Protein AF-A0A1Q3FRI8-F1 (afdb_monomer)

Organism: Culex tarsalis (NCBI:txid7177)

Secondary structure (DSSP, 8-state):
-HHHHHHHHHHHHHHH-STTHHHHHHHHHHHHHHHTTS----SPPPTTS--TTS--EEE-TT-TTEEEEEETTEEEEEEPSTT-EEETTTTEEE-HHHHT--SS-TT--

Structure (mmCIF, N/CA/C/O backbone):
data_AF-A0A1Q3FRI8-F1
#
_entry.id   AF-A0A1Q3FRI8-F1
#
loop_
_atom_site.group_PDB
_atom_site.id
_atom_site.type_symbol
_atom_site.label_atom_id
_atom_site.label_alt_id
_atom_site.label_comp_id
_atom_site.label_asym_id
_atom_site.label_entity_id
_atom_site.label_seq_id
_atom_site.pdbx_PDB_ins_code
_atom_site.Cartn_x
_atom_site.Cartn_y
_atom_site.Cartn_z
_atom_site.occupancy
_atom_site.B_iso_or_equiv
_atom_site.auth_seq_id
_atom_site.auth_comp_id
_atom_site.auth_asym_id
_atom_site.auth_atom_id
_atom_site.pdbx_PDB_model_num
ATOM 1 N N . MET A 1 1 ? -15.202 -18.188 48.753 1.00 48.50 1 MET A N 1
ATOM 2 C CA . MET A 1 1 ? -14.989 -17.870 47.316 1.00 48.50 1 MET A CA 1
ATOM 3 C C . MET A 1 1 ? -14.341 -16.502 47.068 1.00 48.50 1 MET A C 1
ATOM 5 O O . MET A 1 1 ? -13.415 -16.438 46.276 1.00 48.50 1 MET A O 1
ATOM 9 N N . LYS A 1 2 ? -14.727 -15.417 47.764 1.00 44.62 2 LYS A N 1
ATOM 10 C CA . LYS A 1 2 ? -14.121 -14.075 47.573 1.00 44.62 2 LYS A CA 1
ATOM 11 C C . LYS A 1 2 ? -12.659 -13.938 48.055 1.00 44.62 2 LYS A C 1
ATOM 13 O O . LYS A 1 2 ? -11.932 -13.092 47.551 1.00 44.62 2 LYS A O 1
ATOM 18 N N . GLY A 1 3 ? -12.224 -14.770 49.006 1.00 47.75 3 GLY A N 1
ATOM 19 C CA . GLY A 1 3 ? -10.849 -14.752 49.533 1.00 47.75 3 GLY A CA 1
ATOM 20 C C . GLY A 1 3 ? -9.815 -15.386 48.599 1.00 47.75 3 GLY A C 1
ATOM 21 O O . GLY A 1 3 ? -8.730 -14.847 48.440 1.00 47.75 3 GLY A O 1
ATOM 22 N N . ILE A 1 4 ? -10.181 -16.474 47.916 1.00 63.25 4 ILE A N 1
ATOM 23 C CA . ILE A 1 4 ? -9.297 -17.164 46.963 1.00 63.25 4 ILE A CA 1
ATOM 24 C C . ILE A 1 4 ? -9.060 -16.285 45.732 1.00 63.25 4 ILE A C 1
ATOM 26 O O . ILE A 1 4 ? -7.932 -16.181 45.276 1.00 63.25 4 ILE A O 1
ATOM 30 N N . LEU A 1 5 ? -10.083 -15.567 45.255 1.00 50.38 5 LEU A N 1
ATOM 31 C CA . LEU A 1 5 ? -9.943 -14.654 44.117 1.00 50.38 5 LEU A CA 1
ATOM 32 C C . LEU A 1 5 ? -9.023 -13.464 44.431 1.00 50.38 5 LEU A C 1
ATOM 34 O O . LEU A 1 5 ? -8.201 -13.097 43.601 1.00 50.38 5 LEU A O 1
ATOM 38 N N . LYS A 1 6 ? -9.098 -12.906 45.649 1.00 58.91 6 LYS A N 1
ATOM 39 C CA . LYS A 1 6 ? -8.145 -11.885 46.112 1.00 58.91 6 LYS A CA 1
ATOM 40 C C . LYS A 1 6 ? -6.735 -12.444 46.269 1.00 58.91 6 LYS A C 1
ATOM 42 O O . LYS A 1 6 ? -5.798 -11.738 45.937 1.00 58.91 6 LYS A O 1
ATOM 47 N N . LEU A 1 7 ? -6.583 -13.683 46.738 1.00 53.06 7 LEU A N 1
ATOM 48 C CA . LEU A 1 7 ? -5.280 -14.333 46.888 1.00 53.06 7 LEU A CA 1
ATOM 49 C C . LEU A 1 7 ? -4.644 -14.637 45.525 1.00 53.06 7 LEU A C 1
ATOM 51 O O . LEU A 1 7 ? -3.471 -14.361 45.343 1.00 53.06 7 LEU A O 1
ATOM 55 N N . VAL A 1 8 ? -5.423 -15.109 44.547 1.00 61.84 8 VAL A N 1
ATOM 56 C CA . VAL A 1 8 ? -4.975 -15.289 43.156 1.00 61.84 8 VAL A CA 1
ATOM 57 C C . VAL A 1 8 ? -4.596 -13.942 42.545 1.00 61.84 8 VAL A C 1
ATOM 59 O O . VAL A 1 8 ? -3.540 -13.835 41.942 1.00 61.84 8 VAL A O 1
ATOM 62 N N . PHE A 1 9 ? -5.383 -12.888 42.772 1.00 64.50 9 PHE A N 1
ATOM 63 C CA . PHE A 1 9 ? -5.048 -11.536 42.317 1.00 64.50 9 PHE A CA 1
ATOM 64 C C . PHE A 1 9 ? -3.771 -10.999 42.986 1.00 64.50 9 PHE A C 1
ATOM 66 O O . PHE A 1 9 ? -2.922 -10.420 42.322 1.00 64.50 9 PHE A O 1
ATOM 73 N N . PHE A 1 10 ? -3.586 -11.244 44.285 1.00 62.81 10 PHE A N 1
ATOM 74 C CA . PHE A 1 10 ? -2.394 -10.839 45.033 1.00 62.81 10 PHE A CA 1
ATOM 75 C C . PHE A 1 10 ? -1.148 -11.623 44.591 1.00 62.81 10 PHE A C 1
ATOM 77 O O . PHE A 1 10 ? -0.080 -11.043 44.443 1.00 62.81 10 PHE A O 1
ATOM 84 N N . LEU A 1 11 ? -1.289 -12.921 44.307 1.00 59.84 11 LEU A N 1
ATOM 85 C CA . LEU A 1 11 ? -0.223 -13.774 43.775 1.00 59.84 11 LEU A CA 1
ATOM 86 C C . LEU A 1 11 ? 0.130 -13.414 42.322 1.00 59.84 11 LEU A C 1
ATOM 88 O O . LEU A 1 11 ? 1.311 -13.375 41.995 1.00 59.84 11 LEU A O 1
ATOM 92 N N . LEU A 1 12 ? -0.854 -13.067 41.483 1.00 61.03 12 LEU A N 1
ATOM 93 C CA . LEU A 1 12 ? -0.636 -12.538 40.128 1.00 61.03 12 LEU A CA 1
ATOM 94 C C . LEU A 1 12 ? 0.087 -11.180 40.163 1.00 61.03 12 LEU A C 1
ATOM 96 O O . LEU A 1 12 ? 0.969 -10.933 39.350 1.00 61.03 12 LEU A O 1
ATOM 100 N N . VAL A 1 13 ? -0.219 -10.312 41.133 1.00 57.81 13 VAL A N 1
ATOM 101 C CA . VAL A 1 13 ? 0.468 -9.017 41.309 1.00 57.81 13 VAL A CA 1
ATOM 102 C C . VAL A 1 13 ? 1.897 -9.194 41.849 1.00 57.81 13 VAL A C 1
ATOM 104 O O . VAL A 1 13 ? 2.796 -8.469 41.428 1.00 57.81 13 VAL A O 1
ATOM 107 N N . LEU A 1 14 ? 2.150 -10.193 42.704 1.00 51.38 14 LEU A N 1
ATOM 108 C CA . LEU A 1 14 ? 3.498 -10.538 43.185 1.00 51.38 14 LEU A CA 1
ATOM 109 C C . LEU A 1 14 ? 4.399 -11.132 42.082 1.00 51.38 14 LEU A C 1
ATOM 111 O O . LEU A 1 14 ? 5.617 -10.970 42.126 1.00 51.38 14 LEU A O 1
ATOM 115 N N . GLN A 1 15 ? 3.818 -11.767 41.058 1.00 50.28 15 GLN A N 1
ATOM 116 C CA . GLN A 1 15 ? 4.540 -12.202 39.852 1.00 50.28 15 GLN A CA 1
ATOM 117 C C . GLN A 1 15 ? 4.958 -11.018 38.957 1.00 50.28 15 GLN A C 1
ATOM 119 O O . GLN A 1 15 ? 5.921 -11.129 38.202 1.00 50.28 15 GLN A O 1
ATOM 124 N N . VAL A 1 16 ? 4.279 -9.870 39.080 1.00 55.38 16 VAL A N 1
ATOM 125 C CA . VAL A 1 16 ? 4.554 -8.620 38.343 1.00 55.38 16 VAL A CA 1
ATOM 126 C C . VAL A 1 16 ? 5.488 -7.679 39.129 1.00 55.38 16 VAL A C 1
ATOM 128 O O . VAL A 1 16 ? 5.997 -6.704 38.579 1.00 55.38 16 VAL A O 1
ATOM 131 N N . SER A 1 17 ? 5.779 -7.972 40.404 1.00 55.06 17 SER A N 1
ATOM 132 C CA . SER A 1 17 ? 6.518 -7.075 41.305 1.00 55.06 17 SER A CA 1
ATOM 133 C C . SER A 1 17 ? 8.017 -7.365 41.457 1.00 55.06 17 SER A C 1
ATOM 135 O O . SER A 1 17 ? 8.648 -6.788 42.344 1.00 55.06 17 SER A O 1
ATOM 137 N N . THR A 1 18 ? 8.634 -8.219 40.632 1.00 53.69 18 THR A N 1
ATOM 138 C CA . THR A 1 18 ? 10.107 -8.275 40.600 1.00 53.69 18 THR A CA 1
ATOM 139 C C . THR A 1 18 ? 10.627 -7.122 39.718 1.00 53.69 18 THR A C 1
ATOM 141 O O . THR A 1 18 ? 10.184 -6.967 38.576 1.00 53.69 18 THR A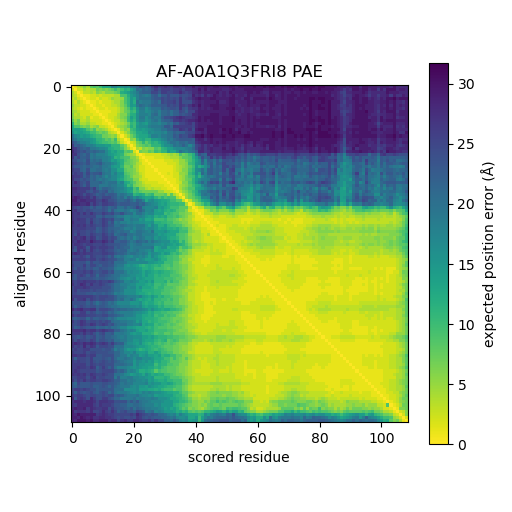 O 1
ATOM 144 N N . PRO A 1 19 ? 11.544 -6.264 40.212 1.00 54.41 19 PRO A N 1
ATOM 145 C CA . PRO A 1 19 ? 11.897 -4.963 39.613 1.00 54.41 19 PRO A CA 1
ATOM 146 C C . PRO A 1 19 ? 12.696 -5.046 38.295 1.00 54.41 19 PRO A C 1
ATOM 148 O O . PRO A 1 19 ? 13.324 -4.076 37.876 1.00 54.41 19 PRO A O 1
ATOM 151 N N . MET A 1 20 ? 12.655 -6.194 37.620 1.00 52.50 20 MET A N 1
ATOM 152 C CA . MET A 1 20 ? 13.290 -6.450 36.330 1.00 52.50 20 MET A CA 1
ATOM 153 C C . MET A 1 20 ? 12.274 -6.424 35.173 1.00 52.50 20 MET A C 1
ATOM 155 O O . MET A 1 20 ? 12.616 -5.998 34.072 1.00 52.50 20 MET A O 1
ATOM 159 N N . PHE A 1 21 ? 11.002 -6.771 35.423 1.00 54.50 21 PHE A N 1
ATOM 160 C CA . PHE A 1 21 ? 9.964 -6.790 34.382 1.00 54.50 21 PHE A CA 1
ATOM 161 C C . PHE A 1 21 ? 9.354 -5.412 34.106 1.00 54.50 21 PHE A C 1
ATOM 163 O O . PHE A 1 21 ? 9.006 -5.128 32.969 1.00 54.50 21 PHE A O 1
ATOM 170 N N . SER A 1 22 ? 9.294 -4.506 35.089 1.00 67.31 22 SER A N 1
ATOM 171 C CA . SER A 1 22 ? 8.687 -3.176 34.897 1.00 67.31 22 SER A CA 1
ATOM 172 C C . SER A 1 22 ? 9.428 -2.321 33.855 1.00 67.31 22 SER A C 1
ATOM 174 O O . SER A 1 22 ? 8.793 -1.701 33.009 1.00 67.31 22 SER A O 1
ATOM 1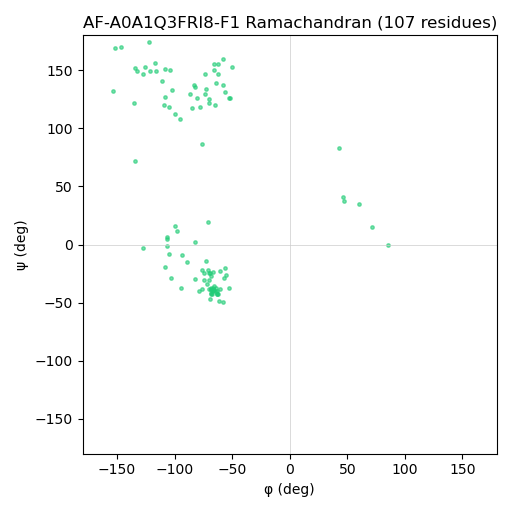76 N N . LYS A 1 23 ? 10.768 -2.343 33.832 1.00 61.72 23 LYS A N 1
ATOM 177 C CA . LYS A 1 23 ? 11.550 -1.619 32.815 1.00 61.72 23 LYS A CA 1
ATOM 178 C C . LYS A 1 23 ? 11.600 -2.357 31.482 1.00 61.72 23 LYS A C 1
ATOM 180 O O . LYS A 1 23 ? 11.485 -1.715 30.451 1.00 61.72 23 LYS A O 1
ATOM 185 N N . ALA A 1 24 ? 11.739 -3.683 31.495 1.00 69.19 24 ALA A N 1
ATOM 186 C CA . ALA A 1 24 ? 11.797 -4.481 30.271 1.00 69.19 24 ALA A CA 1
ATOM 187 C C . ALA A 1 24 ? 10.468 -4.464 29.501 1.00 69.19 24 ALA A C 1
ATOM 189 O O . ALA A 1 24 ? 10.481 -4.347 28.284 1.00 69.19 24 ALA A O 1
ATOM 190 N N . VAL A 1 25 ? 9.327 -4.503 30.198 1.00 78.44 25 VAL A N 1
ATOM 191 C CA . VAL A 1 25 ? 7.996 -4.375 29.586 1.00 78.44 25 VAL A CA 1
ATOM 192 C C . VAL A 1 25 ? 7.785 -2.965 29.045 1.00 78.44 25 VAL A C 1
ATOM 194 O O . VAL A 1 25 ? 7.314 -2.826 27.925 1.00 78.44 25 VAL A O 1
ATOM 197 N N . LEU A 1 26 ? 8.186 -1.918 29.776 1.00 76.25 26 LEU A N 1
ATOM 198 C CA . LEU A 1 26 ? 8.144 -0.548 29.252 1.00 76.25 26 LEU A CA 1
ATOM 19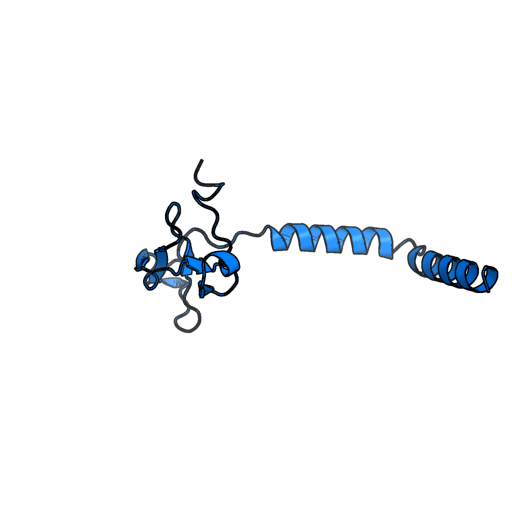9 C C . LEU A 1 26 ? 9.052 -0.379 28.029 1.00 76.25 26 LEU A C 1
ATOM 201 O O . LEU A 1 26 ? 8.625 0.206 27.047 1.00 76.25 26 LEU A O 1
ATOM 205 N N . VAL A 1 27 ? 10.266 -0.933 28.044 1.00 76.50 27 VAL A N 1
ATOM 206 C CA . VAL A 1 27 ? 11.172 -0.931 26.886 1.00 76.50 27 VAL A CA 1
ATOM 207 C C . VAL A 1 27 ? 10.569 -1.716 25.725 1.00 76.50 27 VAL A C 1
ATOM 209 O O . VAL A 1 27 ? 10.611 -1.233 24.608 1.00 76.50 27 VAL A O 1
ATOM 212 N N . PHE A 1 28 ? 9.954 -2.873 25.962 1.00 80.00 28 PHE A N 1
ATOM 213 C CA . PHE A 1 28 ? 9.309 -3.668 24.917 1.00 80.00 28 PHE A CA 1
ATOM 214 C C . PHE A 1 28 ? 8.080 -2.964 24.333 1.00 80.00 28 PHE A C 1
ATOM 216 O O . PHE A 1 28 ? 7.909 -2.963 23.124 1.00 80.00 28 PHE A O 1
ATOM 223 N N . LEU A 1 29 ? 7.267 -2.298 25.157 1.00 79.69 29 LEU A N 1
ATOM 224 C CA . LEU A 1 29 ? 6.139 -1.479 24.706 1.00 79.69 29 LEU A CA 1
ATOM 225 C C . LEU A 1 29 ? 6.595 -0.222 23.961 1.00 79.69 29 LEU A C 1
ATOM 227 O O . LEU A 1 29 ? 5.960 0.147 22.984 1.00 79.69 29 LEU A O 1
ATOM 231 N N . LEU A 1 30 ? 7.692 0.416 24.381 1.00 78.56 30 LEU A N 1
ATOM 232 C CA . LEU A 1 30 ? 8.303 1.530 23.655 1.00 78.56 30 LEU A CA 1
ATOM 233 C C . LEU A 1 30 ? 8.902 1.054 22.333 1.00 78.56 30 LEU A C 1
ATOM 235 O O . LEU A 1 30 ? 8.680 1.697 21.321 1.00 78.56 30 LEU A O 1
ATOM 239 N N . VAL A 1 31 ? 9.589 -0.090 22.314 1.00 77.38 31 VAL A N 1
ATOM 240 C CA . VAL A 1 31 ? 10.114 -0.706 21.091 1.00 77.38 31 VAL A CA 1
ATOM 241 C C . VAL A 1 31 ? 8.959 -1.058 20.161 1.00 77.38 31 VAL A C 1
ATOM 243 O O . VAL A 1 31 ? 8.995 -0.629 19.020 1.00 77.38 31 VAL A O 1
ATOM 246 N N . ILE A 1 32 ? 7.900 -1.716 20.645 1.00 79.50 32 ILE A N 1
ATOM 247 C CA . ILE A 1 32 ? 6.678 -2.002 19.876 1.00 79.50 32 ILE A CA 1
ATOM 248 C C . ILE A 1 32 ? 6.046 -0.710 19.353 1.00 79.50 32 ILE A C 1
ATOM 250 O O . ILE A 1 32 ? 5.784 -0.606 18.164 1.00 79.50 32 ILE A O 1
ATOM 254 N N . ALA A 1 33 ? 5.845 0.298 20.202 1.00 73.12 33 ALA A N 1
ATOM 255 C CA . ALA A 1 33 ? 5.282 1.578 19.786 1.00 73.12 33 ALA A CA 1
ATOM 256 C C . ALA A 1 33 ? 6.161 2.274 18.737 1.00 73.12 33 ALA A C 1
ATOM 258 O O . ALA A 1 33 ? 5.623 2.841 17.791 1.00 73.12 33 ALA A O 1
ATOM 259 N N . THR A 1 34 ? 7.491 2.190 18.859 1.00 65.62 34 THR A N 1
ATOM 260 C CA . THR A 1 34 ? 8.423 2.722 17.857 1.00 65.62 34 THR A CA 1
ATOM 261 C C . THR A 1 34 ? 8.386 1.917 16.564 1.00 65.62 34 THR A C 1
ATOM 263 O O . THR A 1 34 ? 8.220 2.531 15.528 1.00 65.62 34 THR A O 1
ATOM 266 N N . VAL A 1 35 ? 8.426 0.576 16.580 1.00 63.22 35 VAL A N 1
ATOM 267 C CA . VAL A 1 35 ? 8.381 -0.260 15.357 1.00 63.22 35 VAL A CA 1
ATOM 268 C C . VAL A 1 35 ? 7.021 -0.239 14.665 1.00 63.22 35 VAL A C 1
ATOM 270 O O . VAL A 1 35 ? 6.975 -0.301 13.446 1.00 63.22 35 VAL A O 1
ATOM 273 N N . MET A 1 36 ? 5.919 -0.072 15.403 1.00 56.00 36 MET A N 1
ATOM 274 C CA . MET A 1 36 ? 4.586 0.156 14.829 1.00 56.00 36 MET A CA 1
ATOM 275 C C . MET A 1 36 ? 4.422 1.565 14.243 1.00 56.00 36 MET A C 1
ATOM 277 O O . MET A 1 36 ? 3.466 1.812 13.515 1.00 56.00 36 MET A O 1
ATOM 281 N N . SER A 1 37 ? 5.341 2.483 14.559 1.00 54.47 37 SER A N 1
ATOM 282 C CA . SER A 1 37 ? 5.451 3.803 13.931 1.00 54.47 37 SER A CA 1
ATOM 283 C C . SER A 1 37 ? 6.647 3.918 12.979 1.00 54.47 37 SER A C 1
ATOM 285 O O . SER A 1 37 ? 6.858 4.991 12.413 1.00 54.47 37 SER A O 1
ATOM 287 N N . LEU A 1 38 ? 7.394 2.828 12.742 1.00 56.16 38 LEU A N 1
ATOM 288 C CA . LEU A 1 38 ? 8.414 2.782 11.698 1.00 56.16 38 LEU A CA 1
ATOM 289 C C . LEU A 1 38 ? 7.720 2.624 10.343 1.00 56.16 38 LEU A C 1
ATOM 291 O O . LEU A 1 38 ? 7.478 1.528 9.855 1.00 56.16 38 LEU A O 1
ATOM 295 N N . ASP A 1 39 ? 7.361 3.783 9.805 1.00 62.66 39 ASP A N 1
ATOM 296 C CA . ASP A 1 39 ? 7.490 4.164 8.404 1.00 62.66 39 ASP A CA 1
ATOM 297 C C . ASP A 1 39 ? 7.105 3.077 7.390 1.00 62.66 39 ASP A C 1
ATOM 299 O O . ASP A 1 39 ? 7.940 2.377 6.816 1.00 62.66 39 ASP A O 1
ATOM 303 N N . TYR A 1 40 ? 5.799 2.972 7.130 1.00 68.38 40 TYR A N 1
ATOM 304 C CA . TYR A 1 40 ? 5.351 2.424 5.858 1.00 68.38 40 TYR A CA 1
ATOM 305 C C . TYR A 1 40 ? 6.058 3.210 4.736 1.00 68.38 40 TYR A C 1
ATOM 307 O O . TYR A 1 40 ? 5.956 4.443 4.737 1.00 68.38 40 TYR A O 1
ATOM 315 N N . PRO A 1 41 ? 6.757 2.545 3.795 1.00 77.44 41 PRO A N 1
ATOM 316 C CA . PRO A 1 41 ? 7.588 3.230 2.816 1.00 77.44 41 PRO A CA 1
ATOM 317 C C . PRO A 1 41 ? 6.754 4.227 2.012 1.00 77.44 41 PRO A C 1
ATOM 319 O O . PRO A 1 41 ? 5.617 3.964 1.624 1.00 77.44 41 PRO A O 1
ATOM 322 N N . ARG A 1 42 ? 7.305 5.415 1.778 1.00 85.38 42 ARG A N 1
ATOM 323 C CA . ARG A 1 42 ? 6.642 6.496 1.026 1.00 85.38 42 ARG A CA 1
ATOM 324 C C . ARG A 1 42 ? 7.265 6.715 -0.341 1.00 85.38 42 ARG A C 1
ATOM 326 O O . ARG A 1 42 ? 6.618 7.237 -1.258 1.00 85.38 42 ARG A O 1
ATOM 333 N N . GLU A 1 43 ? 8.487 6.240 -0.495 1.00 91.62 43 GLU A N 1
ATOM 334 C CA . GLU A 1 43 ? 9.294 6.287 -1.694 1.00 91.62 43 GLU A CA 1
ATOM 335 C C . GLU A 1 43 ? 9.588 4.868 -2.172 1.00 91.62 43 GLU A C 1
ATOM 337 O O . GLU A 1 43 ? 9.540 3.904 -1.408 1.00 91.62 43 GLU A O 1
ATOM 342 N N . CYS A 1 44 ? 9.872 4.746 -3.465 1.00 95.00 44 CYS A N 1
ATOM 343 C CA . CYS A 1 44 ? 10.353 3.485 -3.996 1.00 95.00 44 CYS A CA 1
ATOM 344 C C . CYS A 1 44 ? 11.811 3.265 -3.571 1.00 95.00 44 CYS A C 1
ATOM 346 O O . CYS A 1 44 ? 12.563 4.243 -3.484 1.00 95.00 44 CYS A O 1
ATOM 348 N N . PRO A 1 45 ? 12.222 2.006 -3.336 1.00 94.62 45 PRO A N 1
ATOM 349 C CA . PRO A 1 45 ? 13.635 1.674 -3.177 1.00 94.62 45 PRO A CA 1
ATOM 350 C C . PRO A 1 45 ? 14.421 2.086 -4.426 1.00 94.62 45 PRO A C 1
ATOM 352 O O . PRO A 1 45 ? 13.847 2.273 -5.497 1.00 94.62 45 PRO A O 1
ATOM 355 N N . SER A 1 46 ? 15.740 2.238 -4.314 1.00 95.31 46 SER A N 1
ATOM 356 C CA . SER A 1 46 ? 16.557 2.475 -5.504 1.00 95.31 46 SER A CA 1
ATOM 357 C C . SER A 1 46 ? 16.531 1.241 -6.412 1.00 95.31 46 SER A C 1
ATOM 359 O O . SER A 1 46 ? 16.361 0.124 -5.933 1.00 95.31 46 SER A O 1
ATOM 361 N N . ALA A 1 47 ? 16.770 1.414 -7.713 1.00 92.12 47 ALA A N 1
ATOM 362 C CA . ALA A 1 47 ? 16.852 0.290 -8.649 1.00 92.12 47 ALA A CA 1
ATOM 363 C C . ALA A 1 47 ? 17.896 -0.775 -8.249 1.00 92.12 47 ALA A C 1
ATOM 365 O O . ALA A 1 47 ? 17.766 -1.935 -8.628 1.00 92.12 47 ALA A O 1
ATOM 366 N N . ALA A 1 48 ? 18.935 -0.387 -7.500 1.00 92.56 48 ALA A N 1
ATOM 367 C CA . ALA A 1 48 ? 19.958 -1.309 -7.015 1.00 92.56 48 ALA A CA 1
ATOM 368 C C . ALA A 1 48 ? 19.479 -2.170 -5.831 1.00 92.56 48 ALA A C 1
ATOM 370 O O . ALA A 1 48 ? 20.040 -3.240 -5.607 1.00 92.56 48 ALA A O 1
ATOM 371 N N . ASP A 1 49 ? 18.451 -1.714 -5.109 1.00 93.62 49 ASP A N 1
ATOM 372 C CA . ASP A 1 49 ? 17.927 -2.341 -3.891 1.00 93.62 49 ASP A CA 1
ATOM 373 C C . ASP A 1 49 ? 16.572 -3.039 -4.120 1.00 93.62 49 ASP A C 1
ATOM 375 O O . ASP A 1 49 ? 15.929 -3.481 -3.168 1.00 93.62 49 ASP A O 1
ATOM 379 N N . GLU A 1 50 ? 16.099 -3.121 -5.367 1.00 90.06 50 GLU A N 1
ATOM 380 C CA . GLU A 1 50 ? 14.837 -3.787 -5.691 1.00 90.06 50 GLU A CA 1
ATOM 381 C C . GLU A 1 50 ? 14.954 -5.314 -5.602 1.00 90.06 50 GLU A C 1
ATOM 383 O O . GLU A 1 50 ? 15.828 -5.924 -6.219 1.00 90.06 50 GLU A O 1
ATOM 388 N N . ASP A 1 51 ? 14.016 -5.940 -4.884 1.00 93.19 51 ASP A N 1
ATOM 389 C CA . ASP A 1 51 ? 13.842 -7.393 -4.849 1.00 93.19 51 ASP A CA 1
ATOM 390 C C . ASP A 1 51 ? 12.692 -7.821 -5.787 1.00 93.19 51 ASP A C 1
ATOM 392 O O . ASP A 1 51 ? 11.524 -7.540 -5.497 1.00 93.19 51 ASP A O 1
ATOM 396 N N . PRO A 1 52 ? 12.976 -8.542 -6.892 1.00 89.19 52 PRO A N 1
ATOM 397 C CA . PRO A 1 52 ? 11.950 -9.013 -7.823 1.00 89.19 52 PRO A CA 1
ATOM 398 C C . PRO A 1 52 ? 10.901 -9.946 -7.205 1.00 89.19 52 PRO A C 1
ATOM 400 O O . PRO A 1 52 ? 9.809 -10.077 -7.760 1.00 89.19 52 PRO A O 1
ATOM 403 N N . TRP A 1 53 ? 11.218 -10.612 -6.091 1.00 94.25 53 TRP A N 1
ATOM 404 C CA . TRP A 1 53 ? 10.308 -11.542 -5.417 1.00 94.25 53 TRP A CA 1
ATOM 405 C C . TRP A 1 53 ? 9.413 -10.854 -4.384 1.00 94.25 53 TRP A C 1
ATOM 407 O O . TRP A 1 53 ? 8.395 -11.426 -3.994 1.00 94.25 53 TRP A O 1
ATOM 417 N N . HIS A 1 54 ? 9.747 -9.622 -3.991 1.00 92.38 54 HIS A N 1
ATOM 418 C CA . HIS A 1 54 ? 9.024 -8.844 -2.987 1.00 92.38 54 HIS A CA 1
ATOM 419 C C . HIS A 1 54 ? 8.813 -7.403 -3.485 1.00 92.38 54 HIS A C 1
ATOM 421 O O . HIS A 1 54 ? 9.468 -6.472 -3.009 1.00 92.38 54 HIS A O 1
ATOM 427 N N . PRO A 1 55 ? 7.920 -7.197 -4.474 1.00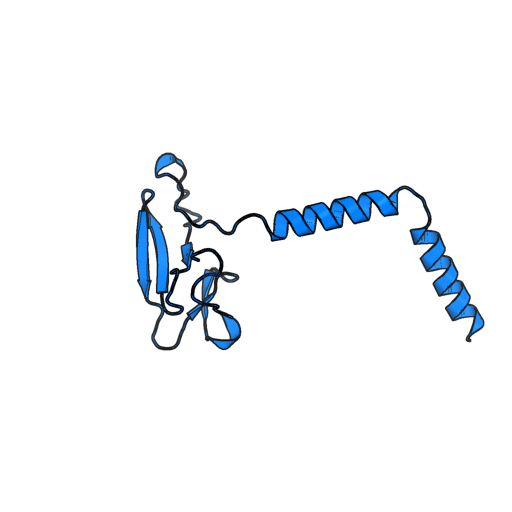 92.62 55 PRO A N 1
ATOM 428 C CA . PRO A 1 55 ? 7.665 -5.874 -5.026 1.00 92.62 55 PRO A CA 1
ATOM 429 C C . PRO A 1 55 ? 7.071 -4.944 -3.967 1.00 92.62 55 PRO A C 1
ATOM 431 O O . PRO A 1 55 ? 6.176 -5.324 -3.217 1.00 92.62 55 PRO A O 1
ATOM 434 N N . VAL A 1 56 ? 7.535 -3.698 -3.956 1.00 95.12 56 VAL A N 1
ATOM 435 C CA . VAL A 1 56 ? 7.002 -2.665 -3.065 1.00 95.12 56 VAL A CA 1
ATOM 436 C C . VAL A 1 56 ? 5.795 -1.996 -3.719 1.00 95.12 56 VAL A C 1
ATOM 438 O O . VAL A 1 56 ? 5.871 -1.527 -4.860 1.00 95.12 56 VAL A O 1
ATOM 441 N N . HIS A 1 57 ? 4.694 -1.904 -2.979 1.00 96.00 57 HIS A N 1
ATOM 442 C CA . HIS A 1 57 ? 3.549 -1.066 -3.320 1.00 96.00 57 HIS A CA 1
ATOM 443 C C . HIS A 1 57 ? 3.471 0.128 -2.370 1.00 96.00 57 HIS A C 1
ATOM 445 O O . HIS A 1 57 ? 3.911 0.036 -1.228 1.00 96.00 57 HIS A O 1
ATOM 451 N N . LEU A 1 58 ? 2.923 1.249 -2.844 1.00 95.38 58 LEU A N 1
ATOM 452 C CA . LEU A 1 58 ? 2.754 2.489 -2.083 1.00 95.38 58 LEU A CA 1
ATOM 453 C C . LEU A 1 58 ? 1.324 3.036 -2.260 1.00 95.38 58 LEU A C 1
ATOM 455 O O . LEU A 1 58 ? 0.731 2.892 -3.324 1.00 95.38 58 LEU A O 1
ATOM 459 N N . PRO A 1 59 ? 0.748 3.733 -1.275 1.00 94.38 59 PRO A N 1
ATOM 460 C CA . PRO A 1 59 ? -0.615 4.217 -1.302 1.00 94.38 59 PRO A CA 1
ATOM 461 C C . PRO A 1 59 ? -0.672 5.548 -2.064 1.00 94.38 59 PRO A C 1
ATOM 463 O O . PRO A 1 59 ? 0.145 6.440 -1.834 1.00 94.38 59 PRO A O 1
ATOM 466 N N . HIS A 1 60 ? -1.672 5.739 -2.927 1.00 95.44 60 HIS A N 1
ATOM 467 C CA . HIS A 1 60 ? -1.814 7.002 -3.656 1.00 95.44 60 HIS A CA 1
ATOM 468 C C . HIS A 1 60 ? -2.237 8.148 -2.719 1.00 95.44 60 HIS A C 1
ATOM 470 O O . HIS A 1 60 ? -3.273 8.038 -2.073 1.00 95.44 60 HIS A O 1
ATOM 476 N N . PRO A 1 61 ? -1.518 9.282 -2.641 1.00 92.62 61 PRO A N 1
ATOM 477 C CA . PRO A 1 61 ? -1.629 10.247 -1.539 1.00 92.62 61 PRO A CA 1
ATOM 478 C C . PRO A 1 61 ? -3.033 10.819 -1.307 1.00 92.62 61 PRO A C 1
ATOM 480 O O . PRO A 1 61 ? -3.367 11.160 -0.172 1.00 92.62 61 PRO A O 1
ATOM 483 N N . THR A 1 62 ? -3.857 10.902 -2.352 1.00 94.94 62 THR A N 1
ATOM 484 C CA . THR A 1 62 ? -5.161 11.582 -2.326 1.00 94.94 62 THR A CA 1
ATOM 485 C C . THR A 1 62 ? -6.335 10.733 -2.811 1.00 94.94 62 THR A C 1
ATOM 487 O O . THR A 1 62 ? -7.466 11.197 -2.741 1.00 94.94 62 THR A O 1
ATOM 490 N N . ASP A 1 63 ? -6.105 9.503 -3.276 1.00 96.25 63 ASP A N 1
ATOM 491 C CA . ASP A 1 63 ? -7.140 8.697 -3.941 1.00 96.25 63 ASP A CA 1
ATOM 492 C C . ASP A 1 63 ? -7.103 7.271 -3.396 1.00 96.25 63 ASP A C 1
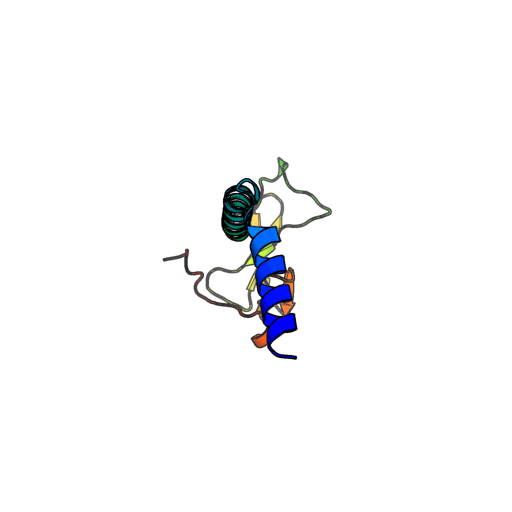ATOM 494 O O . ASP A 1 63 ? -6.072 6.604 -3.434 1.00 96.25 63 ASP A O 1
ATOM 498 N N . CYS A 1 64 ? -8.222 6.813 -2.841 1.00 97.06 64 CYS A N 1
ATOM 499 C CA . CYS A 1 64 ? -8.327 5.473 -2.276 1.00 97.06 64 CYS A CA 1
ATOM 500 C C . CYS A 1 64 ? -8.418 4.376 -3.331 1.00 97.06 64 CYS A C 1
ATOM 502 O O . CYS A 1 64 ? -8.047 3.241 -3.043 1.00 97.06 64 CYS A O 1
ATOM 504 N N . ASN A 1 65 ? -8.880 4.690 -4.541 1.00 97.81 65 ASN A N 1
ATOM 505 C CA . ASN A 1 65 ? -8.998 3.723 -5.626 1.00 97.81 65 ASN A CA 1
ATOM 506 C C . ASN A 1 65 ? -7.661 3.510 -6.358 1.00 97.81 65 ASN A C 1
ATOM 508 O O . ASN A 1 65 ? -7.599 2.739 -7.311 1.00 97.81 65 ASN A O 1
ATOM 512 N N . LYS A 1 66 ? -6.578 4.159 -5.914 1.00 98.12 66 LYS A N 1
ATOM 513 C CA . LYS A 1 66 ? -5.267 4.094 -6.555 1.00 98.12 66 LYS A CA 1
ATOM 514 C C . LYS A 1 66 ? -4.157 3.674 -5.599 1.00 98.12 66 LYS A C 1
ATOM 516 O O . LYS A 1 66 ? -4.182 3.954 -4.399 1.00 98.12 66 LYS A O 1
ATOM 521 N N . PHE A 1 67 ? -3.132 3.066 -6.174 1.00 97.62 67 PHE A N 1
ATOM 522 C CA . PHE A 1 67 ? -1.867 2.756 -5.518 1.00 97.62 67 PHE A CA 1
ATOM 523 C C . PHE A 1 67 ? -0.724 2.860 -6.529 1.00 97.62 67 PHE A C 1
ATOM 525 O O . PHE A 1 67 ? -0.954 2.997 -7.729 1.00 97.62 67 PHE A O 1
ATOM 532 N N . TYR A 1 68 ? 0.510 2.814 -6.049 1.00 98.00 68 TYR A N 1
ATOM 533 C CA . TYR A 1 68 ? 1.698 2.728 -6.878 1.00 98.00 68 TYR A CA 1
ATOM 534 C C . TYR A 1 68 ? 2.347 1.365 -6.716 1.00 98.00 68 TYR A C 1
ATOM 536 O O . TYR A 1 68 ? 2.451 0.862 -5.602 1.00 98.00 68 TYR A O 1
ATOM 544 N N . LYS A 1 69 ? 2.849 0.812 -7.813 1.00 96.62 69 LYS A N 1
ATOM 545 C CA . LYS A 1 69 ? 3.821 -0.276 -7.798 1.00 96.62 69 LYS A CA 1
ATOM 546 C C . LYS A 1 69 ? 5.195 0.301 -8.101 1.00 96.62 69 LYS A C 1
ATOM 548 O O . LYS A 1 69 ? 5.334 1.099 -9.028 1.00 96.62 69 LYS A O 1
ATOM 553 N N . CYS A 1 70 ? 6.191 -0.079 -7.317 1.00 96.69 70 CYS A N 1
ATOM 554 C CA . CYS A 1 70 ? 7.562 0.333 -7.557 1.00 96.69 70 CYS A CA 1
ATOM 555 C C . CYS A 1 70 ? 8.218 -0.552 -8.613 1.00 96.69 70 CYS A C 1
ATOM 557 O O . CYS A 1 70 ? 8.063 -1.775 -8.602 1.00 96.69 70 CYS A O 1
ATOM 559 N N . PHE A 1 71 ? 8.929 0.088 -9.535 1.00 95.88 71 PHE A N 1
ATOM 560 C CA . PHE A 1 71 ? 9.769 -0.586 -10.514 1.00 95.88 71 PHE A CA 1
ATOM 561 C C . PHE A 1 71 ? 10.900 0.343 -10.961 1.00 95.88 71 PHE A C 1
ATOM 563 O O . PHE A 1 71 ? 10.663 1.506 -11.295 1.00 95.88 71 PHE A O 1
ATOM 570 N N . ASN A 1 72 ? 12.128 -0.162 -10.981 1.00 95.25 72 ASN A N 1
ATOM 571 C CA . ASN A 1 72 ? 13.347 0.579 -11.281 1.00 95.25 72 ASN A CA 1
ATOM 572 C C . ASN A 1 72 ? 13.454 1.936 -10.542 1.00 95.25 72 ASN A C 1
ATOM 574 O O . ASN A 1 72 ? 13.827 2.957 -11.125 1.00 95.25 72 ASN A O 1
ATOM 578 N N . GLY A 1 73 ? 13.059 1.967 -9.268 1.00 94.88 73 GLY A N 1
ATOM 579 C CA . GLY A 1 73 ? 13.035 3.144 -8.401 1.00 94.88 73 GLY A CA 1
ATOM 580 C C . GLY A 1 73 ? 11.961 4.183 -8.710 1.00 94.88 73 GLY A C 1
ATOM 581 O O . GLY A 1 73 ? 12.033 5.312 -8.222 1.00 94.88 73 GLY A O 1
ATOM 582 N N . GLN A 1 74 ? 10.952 3.827 -9.506 1.00 96.62 74 GLN A N 1
ATOM 583 C CA . GLN A 1 74 ? 9.879 4.730 -9.918 1.00 96.62 74 GLN A CA 1
ATOM 584 C C . GLN A 1 74 ? 8.494 4.218 -9.518 1.00 96.62 74 GLN A C 1
ATOM 586 O O . GLN A 1 74 ? 8.243 3.016 -9.470 1.00 96.62 74 GLN A O 1
ATOM 591 N N . LYS A 1 75 ? 7.582 5.164 -9.253 1.00 96.94 75 LYS A N 1
ATOM 592 C CA . LYS A 1 75 ? 6.176 4.910 -8.915 1.00 96.94 75 LYS A CA 1
ATOM 593 C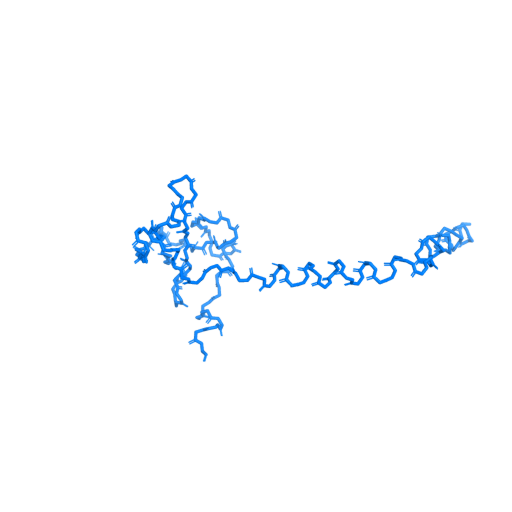 C . LYS A 1 75 ? 5.353 4.745 -10.192 1.00 96.94 75 LYS A C 1
ATOM 595 O O . LYS A 1 75 ? 5.206 5.705 -10.946 1.00 96.94 75 LYS A O 1
ATOM 600 N N . TYR A 1 76 ? 4.764 3.573 -10.395 1.00 97.62 76 TYR A N 1
ATOM 601 C CA . TYR A 1 76 ? 3.809 3.320 -11.474 1.00 97.62 76 TYR A CA 1
ATOM 602 C C . TYR A 1 76 ? 2.401 3.266 -10.907 1.00 97.62 76 TYR A C 1
ATOM 604 O O . TYR A 1 76 ? 2.114 2.444 -10.043 1.00 97.62 76 TYR A O 1
ATOM 612 N N . GLU A 1 77 ? 1.535 4.176 -11.348 1.00 98.25 77 GLU A N 1
ATOM 613 C CA . GLU A 1 77 ? 0.166 4.275 -10.841 1.00 98.25 77 GLU A CA 1
ATOM 614 C C . GLU A 1 77 ? -0.705 3.130 -11.357 1.00 98.25 77 GLU A C 1
ATOM 616 O O . GLU A 1 77 ? -0.737 2.835 -12.552 1.00 98.25 77 GLU A O 1
ATOM 621 N N . HIS A 1 78 ? -1.456 2.526 -10.446 1.00 98.38 78 HIS A N 1
ATOM 622 C CA . HIS A 1 78 ? -2.430 1.487 -10.721 1.00 98.38 78 HIS A CA 1
ATOM 623 C C . HIS A 1 78 ? -3.774 1.860 -10.106 1.00 98.38 78 HIS A C 1
ATOM 625 O O . HIS A 1 78 ? -3.853 2.490 -9.050 1.00 98.38 78 HIS A O 1
ATOM 631 N N . ILE A 1 79 ? -4.838 1.446 -10.788 1.00 98.56 79 ILE A N 1
ATOM 632 C CA . ILE A 1 79 ? -6.220 1.687 -10.388 1.00 98.56 79 ILE A CA 1
ATOM 633 C C . ILE A 1 79 ? -6.805 0.354 -9.925 1.00 98.56 79 ILE A C 1
ATOM 635 O O . ILE A 1 79 ? -6.737 -0.648 -10.639 1.00 98.56 79 ILE A O 1
ATOM 639 N N . CYS A 1 80 ? -7.369 0.342 -8.723 1.00 98.56 80 CYS A N 1
ATOM 640 C CA . CYS A 1 80 ? -8.118 -0.788 -8.206 1.00 98.56 80 CYS A CA 1
ATOM 641 C C . CYS A 1 80 ? -9.395 -1.012 -9.034 1.00 98.56 80 CYS A C 1
ATOM 643 O O . CYS A 1 80 ? -9.983 -0.045 -9.526 1.00 98.56 80 CYS A O 1
ATOM 645 N N . PRO A 1 81 ? -9.887 -2.260 -9.154 1.00 98.44 81 PRO A N 1
ATOM 646 C CA . PRO A 1 81 ? -11.180 -2.524 -9.777 1.00 98.44 81 PRO A CA 1
ATOM 647 C C . PRO A 1 81 ? -12.294 -1.637 -9.210 1.00 98.44 81 PRO A C 1
ATOM 649 O O . PRO A 1 81 ? -12.234 -1.191 -8.061 1.00 98.44 81 PRO A O 1
ATOM 652 N N . THR A 1 82 ? -13.318 -1.378 -10.022 1.00 97.44 82 THR A N 1
ATOM 653 C CA . THR A 1 82 ? -14.406 -0.461 -9.668 1.00 97.44 82 THR A CA 1
ATOM 654 C C . THR A 1 82 ? -15.017 -0.803 -8.309 1.00 97.44 82 THR A C 1
ATOM 656 O O . THR A 1 82 ? -15.452 -1.929 -8.080 1.00 97.44 82 THR A O 1
ATOM 659 N N . GLY A 1 83 ? -15.070 0.193 -7.421 1.00 96.88 83 GLY A N 1
ATOM 660 C CA . GLY A 1 83 ? -15.638 0.061 -6.078 1.00 96.88 83 GLY A CA 1
ATOM 661 C C . GLY A 1 83 ? -14.679 -0.477 -5.012 1.00 96.88 83 GLY A C 1
ATOM 662 O O . GLY A 1 83 ? -15.091 -0.580 -3.861 1.00 96.88 83 GLY A O 1
ATOM 663 N N . LEU A 1 84 ? -13.425 -0.793 -5.358 1.00 98.56 84 LEU A N 1
ATOM 664 C CA . LEU A 1 84 ? -12.409 -1.256 -4.409 1.00 98.56 84 LEU A CA 1
ATOM 665 C C . LEU A 1 84 ? -11.396 -0.159 -4.076 1.00 98.56 84 LEU A C 1
ATOM 667 O O . LEU A 1 84 ? -11.083 0.702 -4.902 1.00 98.56 84 LEU A O 1
ATOM 671 N N . HIS A 1 85 ? -10.857 -0.218 -2.864 1.00 98.31 85 HIS A N 1
ATOM 672 C CA . HIS A 1 85 ? -9.828 0.674 -2.351 1.00 98.31 85 HIS A CA 1
ATOM 673 C C . HIS A 1 85 ? -8.543 -0.096 -2.057 1.00 98.31 85 HIS A C 1
ATOM 675 O O . HIS A 1 85 ? -8.578 -1.265 -1.680 1.00 98.31 85 HIS A O 1
ATOM 681 N N . TRP A 1 86 ? -7.401 0.571 -2.190 1.00 97.88 86 TRP A N 1
ATOM 682 C CA . TRP A 1 86 ? -6.121 -0.003 -1.795 1.00 97.88 86 TRP A CA 1
ATOM 683 C C . TRP A 1 86 ? -6.073 -0.239 -0.280 1.00 97.88 86 TRP A C 1
ATOM 685 O O . TRP A 1 86 ? -6.195 0.712 0.498 1.00 97.88 86 TRP A O 1
ATOM 695 N N . ASN A 1 87 ? -5.886 -1.495 0.128 1.00 96.06 87 ASN A N 1
ATOM 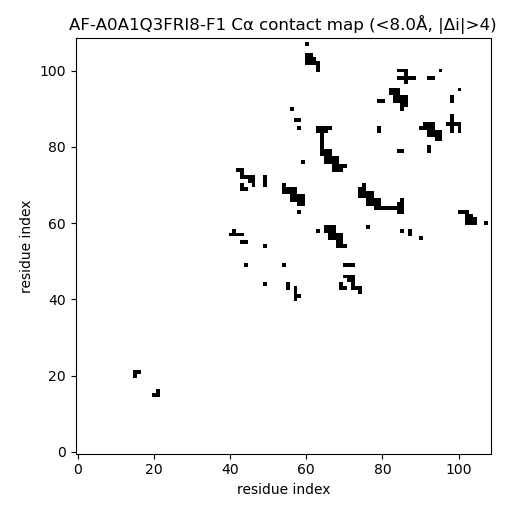696 C CA . ASN A 1 87 ? -5.681 -1.891 1.513 1.00 96.06 87 ASN A CA 1
ATOM 697 C C . ASN A 1 87 ? -4.177 -1.992 1.795 1.00 96.06 87 ASN A C 1
ATOM 699 O O . ASN A 1 87 ? -3.508 -2.915 1.337 1.00 96.06 87 ASN A O 1
ATOM 703 N N . ILE A 1 88 ? -3.660 -1.037 2.568 1.00 91.56 88 ILE A N 1
ATOM 704 C CA . ILE A 1 88 ? -2.232 -0.925 2.899 1.00 91.56 88 ILE A CA 1
ATOM 705 C C . ILE A 1 88 ? -1.761 -2.102 3.762 1.00 91.56 88 ILE A C 1
ATOM 707 O O . ILE A 1 88 ? -0.636 -2.561 3.605 1.00 91.56 88 ILE A O 1
ATOM 711 N N . GLU A 1 89 ? -2.614 -2.596 4.662 1.00 90.50 89 GLU A N 1
ATOM 712 C CA . GLU A 1 89 ? -2.258 -3.666 5.599 1.00 90.50 89 GLU A CA 1
ATOM 713 C C . GLU A 1 89 ? -2.186 -5.033 4.919 1.00 90.50 89 GLU A C 1
ATOM 715 O O . GLU A 1 89 ? -1.433 -5.900 5.355 1.00 90.50 89 GLU A O 1
ATOM 720 N N . GLN A 1 90 ? -2.998 -5.234 3.880 1.00 95.25 90 GLN A N 1
ATOM 721 C CA . GLN A 1 90 ? -3.108 -6.515 3.186 1.00 95.25 90 GLN A CA 1
ATOM 722 C C . GLN A 1 90 ? -2.401 -6.547 1.825 1.00 95.25 90 GLN A C 1
ATOM 724 O O . GLN A 1 90 ? -2.294 -7.615 1.228 1.00 95.25 90 GLN A O 1
ATOM 729 N N . ASP A 1 91 ? -1.922 -5.399 1.343 1.00 94.62 91 ASP A N 1
ATOM 730 C CA . ASP A 1 91 ? -1.208 -5.250 0.071 1.00 94.62 91 ASP A CA 1
ATOM 731 C C . ASP A 1 91 ? -2.037 -5.665 -1.167 1.00 94.62 91 ASP A C 1
ATOM 733 O O . ASP A 1 91 ? -1.526 -6.210 -2.146 1.00 94.62 91 ASP A O 1
ATOM 737 N N . TYR A 1 92 ? -3.352 -5.415 -1.135 1.00 96.88 92 TYR A N 1
ATOM 738 C CA . TYR A 1 92 ? -4.252 -5.645 -2.271 1.00 96.88 92 TYR A CA 1
ATOM 739 C C . TYR A 1 92 ? -5.471 -4.701 -2.259 1.00 96.88 92 TYR A C 1
ATOM 741 O O . TYR A 1 92 ? -5.748 -4.005 -1.284 1.00 96.88 92 TYR A O 1
ATOM 749 N N . CYS A 1 93 ? -6.229 -4.664 -3.360 1.00 98.38 93 CYS A N 1
ATOM 750 C CA . CYS A 1 93 ? -7.478 -3.898 -3.449 1.00 98.38 93 CYS A CA 1
ATOM 751 C C . CYS A 1 93 ? -8.636 -4.623 -2.745 1.00 98.38 93 CYS A C 1
ATOM 753 O O . CYS A 1 93 ? -9.035 -5.704 -3.177 1.00 98.38 93 CYS A O 1
ATOM 755 N N . ASP A 1 94 ? -9.212 -4.018 -1.711 1.00 98.50 94 ASP A N 1
ATOM 756 C CA . ASP A 1 94 ? -10.310 -4.582 -0.919 1.00 98.50 94 ASP A CA 1
ATOM 757 C C . ASP A 1 94 ? -11.534 -3.654 -0.920 1.00 98.50 94 ASP A C 1
ATOM 759 O O . ASP A 1 94 ? -11.504 -2.536 -1.440 1.00 98.50 94 ASP A O 1
ATOM 763 N N . TYR A 1 95 ? -12.634 -4.110 -0.333 1.00 98.12 95 TYR A N 1
ATOM 764 C CA . TYR A 1 95 ? -13.813 -3.281 -0.128 1.00 98.12 95 TYR A CA 1
ATOM 765 C C . TYR A 1 95 ? -13.499 -2.089 0.795 1.00 98.12 95 TYR A C 1
ATOM 767 O O . TYR A 1 95 ? -12.684 -2.222 1.714 1.00 98.12 95 TYR A O 1
ATOM 775 N N . PRO A 1 96 ? -14.135 -0.920 0.589 1.00 97.50 96 PRO A N 1
ATOM 776 C CA . PRO A 1 96 ? -13.827 0.303 1.332 1.00 97.50 96 PRO A CA 1
ATOM 777 C C . PRO A 1 96 ? -13.853 0.170 2.861 1.00 97.50 96 PRO A C 1
ATOM 779 O O . PRO A 1 96 ? -13.015 0.764 3.536 1.00 97.50 96 PRO A O 1
ATOM 782 N N . ASP A 1 97 ? -14.780 -0.623 3.398 1.00 96.62 97 ASP A N 1
ATOM 783 C CA . ASP A 1 97 ? -14.957 -0.903 4.828 1.00 96.62 97 ASP A CA 1
ATOM 784 C C . ASP A 1 97 ? -13.836 -1.767 5.426 1.00 96.62 97 ASP A C 1
ATOM 786 O O . ASP A 1 97 ? -13.568 -1.692 6.623 1.00 96.62 97 ASP A O 1
ATOM 790 N N . LYS A 1 98 ? -13.150 -2.559 4.597 1.00 97.44 98 LYS A N 1
ATOM 791 C CA . LYS A 1 98 ? -11.995 -3.372 5.004 1.00 97.44 98 LYS A CA 1
ATOM 792 C C . LYS A 1 98 ? -10.672 -2.666 4.761 1.00 97.44 98 LYS A C 1
ATOM 794 O O . LYS A 1 98 ? -9.761 -2.775 5.573 1.00 97.44 98 LYS A O 1
ATOM 799 N N . ALA A 1 99 ? -10.578 -1.933 3.654 1.00 96.12 99 ALA A N 1
ATOM 800 C CA . ALA A 1 99 ? -9.386 -1.179 3.291 1.00 96.12 99 ALA A CA 1
ATOM 801 C C . ALA A 1 99 ? -9.107 -0.019 4.254 1.00 96.12 99 ALA A C 1
ATOM 803 O O . ALA A 1 99 ? -7.968 0.430 4.329 1.00 96.12 99 ALA A O 1
ATOM 804 N N . ASN A 1 100 ? -10.138 0.484 4.955 1.00 91.56 100 ASN A N 1
ATOM 805 C CA . ASN A 1 100 ? -10.033 1.568 5.939 1.00 91.56 100 ASN A CA 1
ATOM 806 C C . ASN A 1 100 ? -9.206 2.761 5.431 1.00 91.56 100 ASN A C 1
ATOM 808 O O . ASN A 1 100 ? -8.431 3.381 6.158 1.00 91.56 100 ASN A O 1
ATOM 812 N N . CYS A 1 101 ? -9.352 3.066 4.142 1.00 93.00 101 CYS A N 1
ATOM 813 C CA . CYS A 1 101 ? -8.530 4.062 3.483 1.00 93.00 101 CYS A CA 1
ATOM 814 C C . CYS A 1 101 ? -8.878 5.472 3.980 1.00 93.00 101 CYS A C 1
ATOM 816 O O . CYS A 1 101 ? -10.008 5.936 3.826 1.00 93.00 101 CYS A O 1
ATOM 818 N N . VAL A 1 102 ? -7.882 6.170 4.529 1.00 90.31 102 VAL A N 1
ATOM 819 C CA . VAL A 1 102 ? -7.989 7.566 4.970 1.00 90.31 102 VAL A CA 1
ATOM 820 C C . VAL A 1 102 ? -7.178 8.450 4.026 1.00 90.31 102 VAL A C 1
ATOM 822 O O . VAL A 1 102 ? -5.968 8.261 3.880 1.00 90.31 102 VAL A O 1
ATOM 825 N N . ARG A 1 103 ? -7.842 9.411 3.369 1.00 87.44 103 ARG A N 1
ATOM 826 C CA . ARG A 1 103 ? -7.219 10.375 2.444 1.00 87.44 103 ARG A CA 1
ATOM 827 C C . ARG A 1 103 ? -7.706 11.805 2.701 1.00 87.44 103 ARG A C 1
ATOM 829 O O . ARG A 1 103 ? -8.855 11.967 3.112 1.00 87.44 103 ARG A O 1
ATOM 836 N N . PRO A 1 104 ? -6.892 12.833 2.389 1.00 86.00 104 PRO A N 1
ATOM 837 C CA . PRO A 1 104 ? -5.486 12.742 1.975 1.00 86.00 104 PRO A CA 1
ATOM 838 C C . PRO A 1 104 ? -4.620 12.122 3.080 1.00 86.00 104 PRO A C 1
ATOM 840 O O . PRO A 1 104 ? -5.011 12.129 4.246 1.00 86.00 104 PRO A O 1
ATOM 843 N N . LEU A 1 105 ? -3.479 11.524 2.721 1.00 81.50 105 LEU A N 1
ATOM 844 C CA . LEU A 1 105 ? -2.574 10.983 3.740 1.00 81.50 105 LEU A CA 1
ATOM 845 C C . LEU A 1 105 ? -2.185 12.103 4.724 1.00 81.50 105 LEU A C 1
ATOM 847 O O . LEU A 1 105 ? -1.755 13.159 4.253 1.00 81.50 105 LEU A O 1
ATOM 851 N N . PRO A 1 106 ? -2.274 11.885 6.054 1.00 70.38 106 PRO A N 1
ATOM 852 C CA . PRO A 1 106 ? -2.062 12.928 7.072 1.00 70.38 106 PRO A CA 1
ATOM 853 C C . PRO A 1 106 ? -0.713 13.655 7.001 1.00 70.38 106 PRO A C 1
ATOM 855 O O . PRO A 1 106 ? -0.558 14.746 7.524 1.00 70.38 106 PRO A O 1
ATOM 858 N N . SER A 1 107 ? 0.262 13.038 6.349 1.00 63.56 107 SER A N 1
ATOM 859 C CA . SER A 1 107 ? 1.643 13.487 6.169 1.00 63.56 107 SER A CA 1
ATOM 860 C C . SER A 1 107 ? 1.916 14.143 4.806 1.00 63.56 107 SER A C 1
ATOM 862 O O . SER A 1 107 ? 3.060 14.160 4.357 1.00 63.56 107 SER A O 1
ATOM 864 N N . VAL A 1 108 ? 0.867 14.536 4.079 1.00 53.94 108 VAL A N 1
ATOM 865 C CA . VAL A 1 108 ? 0.934 15.311 2.819 1.00 53.94 108 VAL A CA 1
ATOM 866 C C 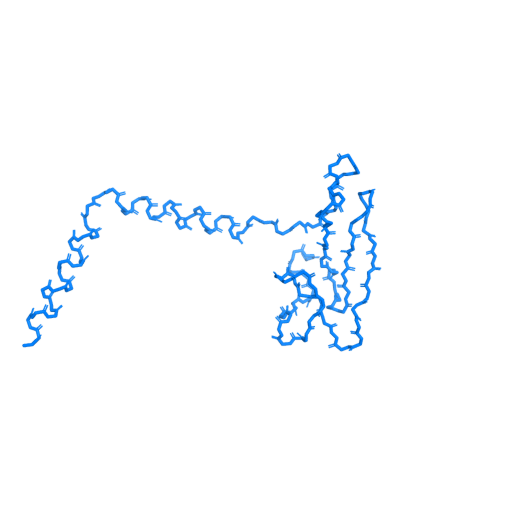. VAL A 1 108 ? 0.495 16.772 3.055 1.00 53.94 108 VAL 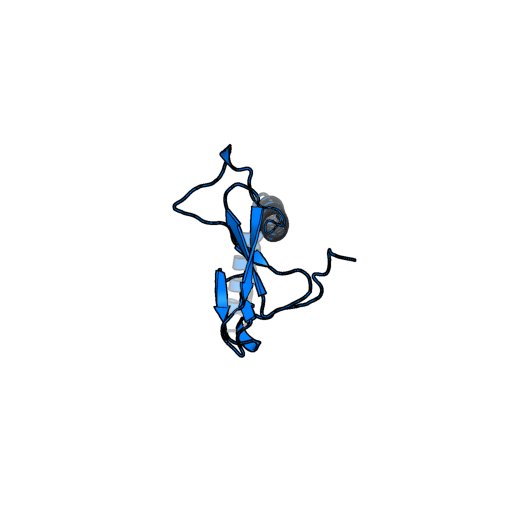A C 1
ATOM 868 O O . VAL A 1 108 ? 0.525 17.582 2.131 1.00 53.94 108 VAL A O 1
ATOM 871 N N . LEU A 1 109 ? 0.117 17.105 4.295 1.00 46.62 109 LEU A N 1
ATOM 872 C CA . LEU A 1 109 ? -0.085 18.461 4.814 1.00 46.62 109 LEU A CA 1
ATOM 873 C C . LEU A 1 109 ? 1.121 18.867 5.665 1.00 46.62 109 LEU A C 1
ATOM 875 O O . LEU A 1 109 ? 1.454 20.071 5.641 1.00 46.62 109 LEU A O 1
#

Sequence (109 aa):
MKGILKLVFFLLVLQVSTPMFSKAVLVFLLVIATVMSLDYPRECPSAADEDPWHPVHLPHPTDCNKFYKCFNGQKYEHICPTGLHWNIEQDYCDYPDKANCVRPLPSVL

InterPro domains:
  IPR002557 Chitin binding domain [PF01607] (58-101)
  IPR002557 Chitin binding domain [PS50940] (41-103)
  IPR002557 Chitin binding domain [SM00494] (42-103)
  IPR036508 Chitin binding domain superfamily [SSF57625] (50-103)
  IPR051940 Chitin-binding developmental regulator [PTHR23301] (43-101)

Nearest PDB structures (foldseek):
  1dqc-assembly1_A  TM=8.019E-01  e=6.501E-04  Tachypleus tridentatus
  5hbf-assembly3_A  TM=8.580E-01  e=5.373E-03  Homo sapiens
  8in6-assembly1_A  TM=9.253E-01  e=1.700E-02  Aplysia kurodai
  5hbf-assembly3_B  TM=8.374E-01  e=1.158E-02  Homo sapiens
  6so0-assembly1_A  TM=6.754E-01  e=1.933E-02  Homo sapiens

Radius of gyration: 22.26 Å; Cα contacts (8 Å, |Δi|>4): 131; chains: 1; bounding box: 36×36×61 Å

Mean predicted aligned error: 13.0 Å

Solvent-accessible surface area (backbone atoms only — not comparable to full-atom values): 6515 Å² total; per-residue (Å²): 118,75,64,59,56,51,49,52,52,51,52,57,49,57,73,61,63,52,92,64,52,61,59,52,51,50,50,49,51,49,50,48,56,48,59,79,62,58,68,79,66,91,67,54,56,53,59,92,69,63,49,93,91,61,71,53,68,38,77,37,61,70,41,52,43,26,30,24,43,44,54,81,43,35,79,42,81,44,74,40,63,92,82,23,15,41,13,78,92,77,75,45,66,31,52,55,88,75,21,65,64,71,68,58,39,87,89,80,118

Foldseek 3Di:
DVVVVVVVVVVVVVVVPDVPCVVVVVVVVVVVVVVVVPDPDAWADALVPDDPVDWRKAADQADQQWIFTDDNRDTDIDGHPPQWGQQSVVRHTHHCVRSVDDPNPPVVD

pLDDT: mean 81.35, std 17.58, range [44.62, 98.56]